Protein AF-A0A7S3UZ57-F1 (afdb_monomer_lite)

Radius of gyration: 18.14 Å; chains: 1; bounding box: 44×21×57 Å

Organism: Heterosigma akashiwo (NCBI:txid2829)

Secondary structure (DSSP, 8-state):
--THHHHHHHHHHHHHHHHHHHHHHHHHHHHTTSTTPPPHHHIIIIIHHHHHHHHHHHHHHHHHHHHHHHT-TTS-HHHHHHHHHHHHHHHHHHHHHHHHHS--HHHHHHHHHHHHHHH-HHHHGGGBTTB-HHHHHHHHHHHHHHHHHHHHHHHHHHHHHHHHHTT-

Structure (mmCIF, N/CA/C/O backbone):
data_AF-A0A7S3UZ57-F1
#
_entry.id   AF-A0A7S3UZ57-F1
#
loop_
_atom_site.group_PDB
_atom_site.id
_atom_site.type_symbol
_atom_site.label_atom_id
_atom_site.label_alt_id
_atom_site.label_comp_id
_atom_site.label_asym_id
_atom_site.label_entity_id
_atom_site.label_seq_id
_atom_site.pdbx_PDB_ins_code
_atom_site.Cartn_x
_atom_site.Cartn_y
_atom_site.Cartn_z
_atom_site.occupancy
_atom_site.B_iso_or_equiv
_atom_site.auth_seq_id
_atom_site.auth_comp_id
_atom_site.auth_asym_id
_atom_site.auth_atom_id
_atom_site.pdbx_PDB_model_num
ATOM 1 N N . ARG A 1 1 ? -2.075 -9.650 21.372 1.00 59.56 1 ARG A N 1
ATOM 2 C CA . ARG A 1 1 ? -0.618 -9.932 21.227 1.00 59.56 1 ARG A CA 1
ATOM 3 C C . ARG A 1 1 ? 0.037 -8.711 20.595 1.00 59.56 1 ARG A C 1
ATOM 5 O O . ARG A 1 1 ? -0.611 -8.057 19.789 1.00 59.56 1 ARG A O 1
ATOM 12 N N . ALA A 1 2 ? 1.257 -8.359 20.986 1.00 69.75 2 ALA A N 1
ATOM 13 C CA . ALA A 1 2 ? 1.882 -7.114 20.553 1.00 69.75 2 ALA A CA 1
ATOM 14 C C . ALA A 1 2 ? 2.411 -7.246 19.106 1.00 69.75 2 ALA A C 1
ATOM 16 O O . ALA A 1 2 ? 3.455 -7.844 18.879 1.00 69.75 2 ALA A O 1
ATOM 17 N N . LEU A 1 3 ? 1.665 -6.731 18.121 1.00 87.44 3 LEU A N 1
ATOM 18 C CA . LEU A 1 3 ? 1.998 -6.830 16.686 1.00 87.44 3 LEU A CA 1
ATOM 19 C C . LEU A 1 3 ? 2.961 -5.729 16.195 1.00 87.44 3 LEU A C 1
ATOM 21 O O . LEU A 1 3 ? 3.221 -5.610 15.002 1.00 87.44 3 LEU A O 1
ATOM 25 N N . TRP A 1 4 ? 3.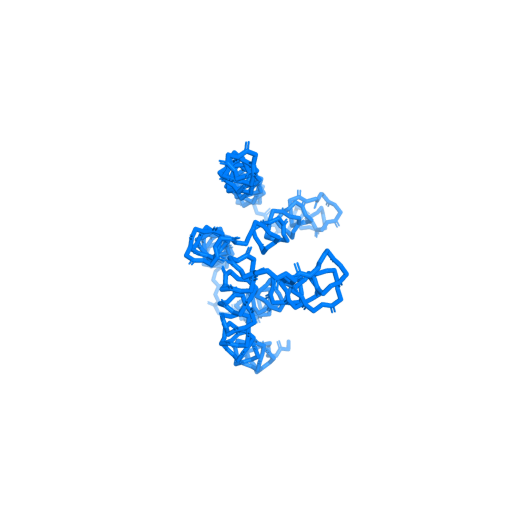523 -4.925 17.103 1.00 88.56 4 TRP A N 1
ATOM 26 C CA . TRP A 1 4 ? 4.449 -3.846 16.743 1.00 88.56 4 TRP A CA 1
ATOM 27 C C . TRP A 1 4 ? 5.809 -4.375 16.270 1.00 88.56 4 TRP A C 1
ATOM 29 O O . TRP A 1 4 ? 6.376 -3.826 15.332 1.00 88.56 4 TRP A O 1
ATOM 39 N N . ALA A 1 5 ? 6.312 -5.459 16.870 1.00 90.94 5 ALA A N 1
ATOM 40 C CA . ALA A 1 5 ? 7.574 -6.079 16.471 1.00 90.94 5 ALA A CA 1
ATOM 41 C C . ALA A 1 5 ? 7.521 -6.643 15.035 1.00 90.94 5 ALA A C 1
ATOM 43 O O . ALA A 1 5 ? 8.371 -6.262 14.230 1.00 90.94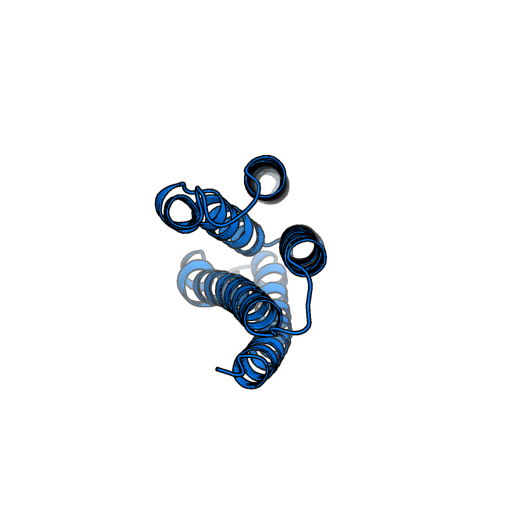 5 ALA A O 1
ATOM 44 N N . PRO A 1 6 ? 6.518 -7.465 14.649 1.00 92.25 6 PRO A N 1
ATOM 45 C CA . PRO A 1 6 ? 6.397 -7.893 13.257 1.00 92.25 6 PRO A CA 1
ATOM 46 C C . PRO A 1 6 ? 6.129 -6.719 12.308 1.00 92.25 6 PRO A C 1
ATOM 48 O O . PRO A 1 6 ? 6.676 -6.716 11.211 1.00 92.25 6 PRO A O 1
ATOM 51 N N . ALA A 1 7 ? 5.375 -5.689 12.719 1.00 92.00 7 ALA A N 1
ATOM 52 C CA . ALA A 1 7 ? 5.204 -4.484 11.902 1.00 92.00 7 ALA A CA 1
ATOM 53 C C . ALA A 1 7 ? 6.544 -3.782 11.615 1.00 92.00 7 ALA A C 1
ATOM 55 O O . ALA A 1 7 ? 6.803 -3.411 10.475 1.00 92.00 7 ALA A O 1
ATOM 56 N N . ALA A 1 8 ? 7.410 -3.635 12.622 1.00 92.75 8 ALA A N 1
ATOM 57 C CA . ALA A 1 8 ? 8.717 -2.998 12.465 1.00 92.75 8 ALA A CA 1
ATOM 58 C C . ALA A 1 8 ? 9.652 -3.804 11.551 1.00 92.75 8 ALA A C 1
ATOM 60 O O . ALA A 1 8 ? 10.304 -3.232 10.678 1.00 92.75 8 ALA A O 1
ATOM 61 N N . LEU A 1 9 ? 9.684 -5.130 11.709 1.00 95.38 9 LEU A N 1
ATOM 62 C CA . LEU A 1 9 ? 10.485 -6.005 10.849 1.00 95.38 9 LEU A CA 1
ATOM 63 C C . LEU A 1 9 ? 9.997 -5.965 9.397 1.00 95.38 9 LEU A C 1
ATOM 65 O O . LEU A 1 9 ? 10.808 -5.803 8.491 1.00 95.38 9 LEU A O 1
ATOM 69 N N . LEU A 1 10 ? 8.680 -6.025 9.176 1.00 95.19 10 LEU A N 1
ATOM 70 C CA . LEU A 1 10 ? 8.101 -5.908 7.837 1.00 95.19 10 LEU A CA 1
ATOM 71 C C . LEU A 1 10 ? 8.374 -4.534 7.216 1.00 95.19 10 LEU A C 1
ATOM 73 O O . LEU A 1 10 ? 8.685 -4.466 6.030 1.00 95.19 10 LEU A O 1
ATOM 77 N N . ALA A 1 11 ? 8.339 -3.456 8.004 1.00 94.38 11 ALA A N 1
ATOM 78 C CA . ALA A 1 11 ? 8.702 -2.122 7.532 1.00 94.38 11 ALA A CA 1
ATOM 79 C C . ALA A 1 11 ? 10.175 -2.054 7.094 1.00 94.38 11 ALA A C 1
ATOM 81 O O . ALA A 1 11 ? 10.479 -1.486 6.044 1.00 94.38 11 ALA A O 1
ATOM 82 N N . ALA A 1 12 ? 11.086 -2.670 7.854 1.00 95.38 12 ALA A N 1
ATOM 83 C CA . ALA A 1 12 ? 12.493 -2.771 7.472 1.00 95.38 12 ALA A CA 1
ATOM 84 C C . ALA A 1 12 ? 12.667 -3.584 6.176 1.00 95.38 12 ALA A C 1
ATOM 86 O O . ALA A 1 12 ? 13.399 -3.164 5.278 1.00 95.38 12 ALA A O 1
ATOM 87 N N . THR A 1 13 ? 11.940 -4.696 6.028 1.00 95.19 13 THR A N 1
ATOM 88 C CA . THR A 1 13 ? 11.908 -5.475 4.782 1.00 95.19 13 THR A CA 1
ATOM 89 C C . THR A 1 13 ? 11.356 -4.654 3.616 1.00 95.19 13 THR A C 1
ATOM 91 O O . THR A 1 13 ? 11.941 -4.674 2.537 1.00 95.19 13 THR A O 1
ATOM 94 N N . ALA A 1 14 ? 10.282 -3.887 3.818 1.00 94.38 14 ALA A N 1
ATOM 95 C CA . ALA A 1 14 ? 9.716 -3.004 2.800 1.00 94.38 14 ALA A CA 1
ATOM 96 C C . ALA A 1 14 ? 10.738 -1.954 2.342 1.00 94.38 14 ALA A C 1
ATOM 98 O O . ALA A 1 14 ? 10.885 -1.725 1.144 1.00 94.38 14 ALA A O 1
ATOM 99 N N . ALA A 1 15 ? 11.483 -1.352 3.273 1.00 94.62 15 ALA A N 1
ATOM 100 C CA . ALA A 1 15 ? 12.525 -0.378 2.952 1.00 94.62 15 ALA A CA 1
ATOM 101 C C . ALA A 1 15 ? 13.676 -1.004 2.144 1.00 94.62 15 ALA A C 1
ATOM 103 O O . ALA A 1 15 ? 14.106 -0.433 1.140 1.00 94.62 15 ALA A O 1
ATOM 104 N N . ALA A 1 16 ? 14.134 -2.199 2.528 1.00 95.31 16 ALA A N 1
ATOM 105 C CA . ALA A 1 16 ? 15.149 -2.934 1.775 1.00 95.31 16 ALA A CA 1
ATOM 106 C C . ALA A 1 16 ? 14.655 -3.302 0.362 1.00 95.31 16 ALA A C 1
ATOM 108 O O . ALA A 1 16 ? 15.365 -3.086 -0.624 1.00 95.31 16 ALA A O 1
ATOM 109 N N . LEU A 1 17 ? 13.412 -3.784 0.250 1.00 94.31 17 LEU A N 1
ATOM 110 C CA . LEU A 1 17 ? 12.771 -4.098 -1.028 1.00 94.31 17 LEU A CA 1
ATOM 111 C C . LEU A 1 17 ? 12.597 -2.860 -1.907 1.00 94.31 17 LEU A C 1
ATOM 113 O O . LEU A 1 17 ? 12.802 -2.962 -3.110 1.00 94.31 17 LEU A O 1
ATOM 117 N N . ALA A 1 18 ? 12.293 -1.691 -1.340 1.00 93.62 18 ALA A N 1
ATOM 118 C CA . ALA A 1 18 ? 12.206 -0.442 -2.095 1.00 93.62 18 ALA A CA 1
ATOM 119 C C . ALA A 1 18 ? 13.546 -0.075 -2.760 1.00 93.62 18 ALA A C 1
ATOM 121 O O . ALA A 1 18 ? 13.567 0.399 -3.899 1.00 93.62 18 ALA A O 1
ATOM 122 N N . GLY A 1 19 ? 14.666 -0.317 -2.069 1.00 93.38 19 GLY A N 1
ATOM 123 C CA . GLY A 1 19 ? 16.012 -0.143 -2.619 1.00 93.38 19 GLY A CA 1
ATOM 124 C C . GLY A 1 19 ? 16.312 -1.132 -3.747 1.00 93.38 19 GLY A C 1
ATOM 125 O O . GLY A 1 19 ? 16.686 -0.718 -4.846 1.00 93.38 19 GLY A O 1
ATOM 126 N N . ALA A 1 20 ? 16.085 -2.426 -3.500 1.00 93.56 20 ALA A N 1
ATOM 127 C CA . ALA A 1 20 ? 16.301 -3.484 -4.489 1.00 93.56 20 ALA A CA 1
ATOM 128 C C . ALA A 1 20 ? 15.426 -3.296 -5.739 1.00 93.56 20 ALA A C 1
ATOM 130 O O . ALA A 1 20 ? 15.926 -3.339 -6.862 1.00 93.56 20 ALA A O 1
ATOM 131 N N . HIS A 1 21 ? 14.136 -3.009 -5.546 1.00 94.75 21 HIS A N 1
ATOM 132 C CA . HIS A 1 21 ? 13.185 -2.697 -6.614 1.00 94.75 21 HIS A CA 1
ATOM 133 C C . HIS A 1 21 ? 13.647 -1.496 -7.433 1.00 94.75 21 HIS A C 1
ATOM 135 O O . HIS A 1 21 ? 13.681 -1.568 -8.658 1.00 94.75 21 HIS A O 1
ATOM 141 N N . GLY A 1 22 ? 14.087 -0.423 -6.771 1.00 92.44 22 GLY A N 1
ATOM 142 C CA . GLY A 1 22 ? 14.621 0.756 -7.444 1.00 92.44 22 GLY A CA 1
ATOM 143 C C . GLY A 1 22 ? 15.830 0.451 -8.334 1.00 92.44 22 GLY A C 1
ATOM 144 O O . GLY A 1 22 ? 15.882 0.942 -9.462 1.00 92.44 22 GLY A O 1
ATOM 145 N N . ALA A 1 23 ? 16.772 -0.365 -7.852 1.00 91.81 23 ALA A N 1
ATOM 146 C CA . ALA A 1 23 ? 17.969 -0.751 -8.600 1.00 91.81 23 ALA A CA 1
ATOM 147 C C . ALA A 1 23 ? 17.638 -1.650 -9.803 1.00 91.81 23 ALA A C 1
ATOM 149 O O . ALA A 1 23 ? 18.056 -1.358 -10.924 1.00 91.81 23 ALA A O 1
ATOM 150 N N . VAL A 1 24 ? 16.827 -2.692 -9.591 1.00 89.75 24 VAL A N 1
ATOM 151 C CA . VAL A 1 24 ? 16.370 -3.593 -10.662 1.00 89.75 24 VAL A CA 1
ATOM 152 C C . VAL A 1 24 ? 15.600 -2.804 -11.716 1.00 89.75 24 VAL A C 1
ATOM 154 O O . VAL A 1 24 ? 15.882 -2.913 -12.908 1.00 89.75 24 VAL A O 1
ATOM 157 N N . ARG A 1 25 ? 14.677 -1.935 -11.298 1.00 88.69 25 ARG A N 1
ATOM 158 C CA . ARG A 1 25 ? 13.869 -1.146 -12.227 1.00 88.69 25 ARG A CA 1
ATOM 159 C C . ARG A 1 25 ? 14.707 -0.164 -13.042 1.00 88.69 25 ARG A C 1
ATOM 161 O O . ARG A 1 25 ? 14.443 0.001 -14.230 1.00 88.69 25 ARG A O 1
ATOM 168 N N . ALA A 1 26 ? 15.719 0.457 -12.438 1.00 87.81 26 ALA A N 1
ATOM 169 C CA . ALA A 1 26 ? 16.661 1.307 -13.163 1.00 87.81 26 ALA A CA 1
ATOM 170 C C . ALA A 1 26 ? 17.414 0.517 -14.244 1.00 87.81 26 ALA A C 1
ATOM 172 O O . ALA A 1 26 ? 17.515 0.996 -15.371 1.00 87.81 26 ALA A O 1
ATOM 173 N N . HIS A 1 27 ? 17.855 -0.707 -13.933 1.00 85.00 27 HIS A N 1
ATOM 174 C CA . HIS A 1 27 ? 18.497 -1.587 -14.908 1.00 85.00 27 HIS A CA 1
ATOM 175 C C . HIS A 1 27 ? 17.561 -1.939 -16.074 1.00 85.00 27 HIS A C 1
ATOM 177 O O . HIS A 1 27 ? 17.963 -1.806 -17.224 1.00 85.00 27 HIS A O 1
ATOM 183 N N . PHE A 1 28 ? 16.295 -2.284 -15.810 1.00 82.81 28 PHE A N 1
ATOM 184 C CA . PHE A 1 28 ? 15.304 -2.534 -16.870 1.00 82.81 28 PHE A CA 1
ATOM 185 C C . PHE A 1 28 ? 15.072 -1.316 -17.767 1.00 82.81 28 PHE A C 1
ATOM 187 O O . PHE A 1 28 ? 15.006 -1.442 -18.985 1.00 82.81 28 PHE A O 1
ATOM 194 N N . LEU A 1 29 ? 14.951 -0.126 -17.175 1.00 80.69 29 LEU A N 1
ATOM 195 C CA . LEU A 1 29 ? 14.717 1.100 -17.940 1.00 80.69 29 LEU A CA 1
ATOM 196 C C . LEU A 1 29 ? 15.932 1.505 -18.789 1.00 80.69 29 LEU A C 1
ATOM 198 O O . LEU A 1 29 ? 15.747 2.109 -19.840 1.00 80.69 29 LEU A O 1
ATOM 202 N N . GLN A 1 30 ? 17.152 1.187 -18.346 1.00 82.12 30 GLN A N 1
ATOM 203 C CA . GLN A 1 30 ? 18.382 1.412 -19.113 1.00 82.12 30 GLN A CA 1
ATOM 204 C C . GLN A 1 30 ? 18.584 0.342 -20.192 1.00 82.12 30 GLN A C 1
ATOM 206 O O . GLN A 1 30 ? 18.927 0.670 -21.323 1.00 82.12 30 GLN A O 1
ATOM 211 N N . GLY A 1 31 ? 18.344 -0.928 -19.853 1.00 72.19 31 GLY A N 1
ATOM 212 C CA . GLY A 1 31 ? 18.483 -2.066 -20.756 1.00 72.19 31 GLY A CA 1
ATOM 213 C C . GLY A 1 31 ? 17.495 -2.016 -21.916 1.00 72.19 31 GLY A C 1
ATOM 214 O O . GLY A 1 31 ? 17.881 -2.336 -23.030 1.00 72.19 31 GLY A O 1
ATOM 215 N N . ALA A 1 32 ? 16.264 -1.546 -21.694 1.00 66.06 32 ALA A N 1
ATOM 216 C CA . ALA A 1 32 ? 15.281 -1.350 -22.762 1.00 66.06 32 ALA A CA 1
ATOM 217 C C . ALA A 1 32 ? 15.762 -0.400 -23.880 1.00 66.06 32 ALA A C 1
ATOM 219 O O . ALA A 1 32 ? 15.303 -0.526 -25.007 1.00 66.06 32 ALA A O 1
ATOM 220 N N . ALA A 1 33 ? 16.701 0.508 -23.592 1.00 64.25 33 ALA A N 1
ATOM 221 C CA . ALA A 1 33 ? 17.242 1.455 -24.568 1.00 64.25 33 ALA A CA 1
ATOM 222 C C . ALA A 1 33 ? 18.452 0.916 -25.365 1.00 64.25 33 ALA A C 1
ATOM 224 O O . ALA A 1 33 ? 18.971 1.620 -26.231 1.00 64.25 33 ALA A O 1
ATOM 225 N N . ALA A 1 34 ? 18.940 -0.296 -25.068 1.00 66.75 34 ALA A N 1
ATOM 226 C CA . ALA A 1 34 ? 20.122 -0.882 -25.703 1.00 66.75 34 ALA A CA 1
ATOM 227 C C . ALA A 1 34 ? 19.758 -1.976 -26.735 1.00 66.75 34 ALA A C 1
ATOM 229 O O . ALA A 1 34 ? 18.790 -2.715 -26.532 1.00 66.75 34 ALA A O 1
ATOM 230 N N . PRO A 1 35 ? 20.543 -2.156 -27.820 1.00 52.22 35 PRO A N 1
ATOM 231 C CA . PRO A 1 35 ? 20.379 -3.287 -28.737 1.00 52.22 35 PRO A CA 1
ATOM 232 C C . PRO A 1 35 ? 20.595 -4.618 -27.995 1.00 52.22 35 PRO A C 1
ATOM 234 O O . PRO A 1 35 ? 21.660 -4.833 -27.420 1.00 52.22 35 PRO A O 1
ATOM 237 N N . GLY A 1 36 ? 19.590 -5.503 -27.993 1.00 64.44 36 GLY A N 1
ATOM 238 C CA . GLY A 1 36 ? 19.583 -6.725 -27.167 1.00 64.44 36 GLY A CA 1
ATOM 239 C C . GLY A 1 36 ? 19.057 -6.523 -25.738 1.00 64.44 36 GLY A C 1
ATOM 240 O O . GLY A 1 36 ? 19.379 -7.310 -24.851 1.00 64.44 36 GLY A O 1
ATOM 241 N N . GLY A 1 37 ? 18.292 -5.449 -25.520 1.00 60.94 37 GLY A N 1
ATOM 242 C CA . GLY A 1 37 ? 17.762 -5.013 -24.234 1.00 60.94 37 GLY A CA 1
ATOM 243 C C . GLY A 1 37 ? 16.911 -6.018 -23.459 1.00 60.94 37 GLY A C 1
ATOM 244 O O . GLY A 1 37 ? 16.508 -7.063 -23.967 1.00 60.94 37 GLY A O 1
ATOM 2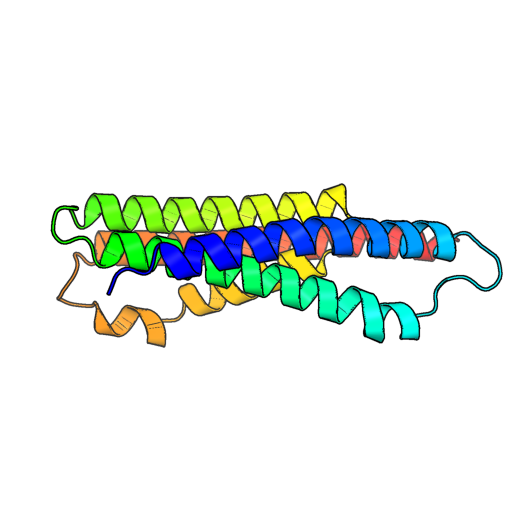45 N N . SER A 1 38 ? 16.634 -5.667 -22.198 1.00 67.00 38 SER A N 1
ATOM 246 C CA . SER A 1 38 ? 15.956 -6.524 -21.217 1.00 67.00 38 SER A CA 1
ATOM 247 C C . SER A 1 38 ? 14.704 -7.182 -21.794 1.00 67.00 38 SER A C 1
ATOM 249 O O . SER A 1 38 ? 13.773 -6.487 -22.215 1.00 67.00 38 SER A O 1
ATOM 251 N N . SER A 1 39 ? 14.671 -8.512 -21.789 1.00 78.44 39 SER A N 1
ATOM 252 C CA . SER A 1 39 ? 13.577 -9.263 -22.389 1.00 78.44 39 SER A CA 1
ATOM 253 C C . SER A 1 39 ? 12.341 -9.264 -21.488 1.00 78.44 39 SER A C 1
ATOM 255 O O . SER A 1 39 ? 12.402 -9.027 -20.276 1.00 78.44 39 SER A O 1
ATOM 257 N N . TRP A 1 40 ? 11.194 -9.604 -22.074 1.00 79.50 40 TRP A N 1
ATOM 258 C CA . TRP A 1 40 ? 9.975 -9.866 -21.311 1.00 79.50 40 TRP A CA 1
ATOM 259 C C . TRP A 1 40 ? 10.178 -10.957 -20.247 1.00 79.50 40 TRP A C 1
ATOM 261 O O . TRP A 1 40 ? 9.635 -10.865 -19.148 1.00 79.50 40 TRP A O 1
ATOM 271 N N . THR A 1 41 ? 11.023 -11.948 -20.539 1.00 82.38 41 THR A N 1
ATOM 272 C CA . THR A 1 41 ? 11.390 -13.015 -19.603 1.00 82.38 41 THR A CA 1
ATOM 273 C C . THR A 1 41 ? 12.073 -12.453 -18.361 1.00 82.38 41 THR A C 1
ATOM 275 O O . THR A 1 41 ? 11.685 -12.797 -17.245 1.00 82.38 41 THR A O 1
ATOM 278 N N . ASP A 1 42 ? 13.022 -11.530 -18.529 1.00 81.62 42 ASP A N 1
ATOM 279 C CA . ASP A 1 42 ? 13.710 -10.893 -17.403 1.00 81.62 42 ASP A CA 1
ATOM 280 C C . ASP A 1 42 ? 12.711 -10.101 -16.552 1.00 81.62 42 ASP A C 1
ATOM 282 O O . ASP A 1 42 ? 12.732 -10.166 -15.319 1.00 81.62 42 ASP A O 1
ATOM 286 N N . TYR A 1 43 ? 11.787 -9.381 -17.197 1.00 8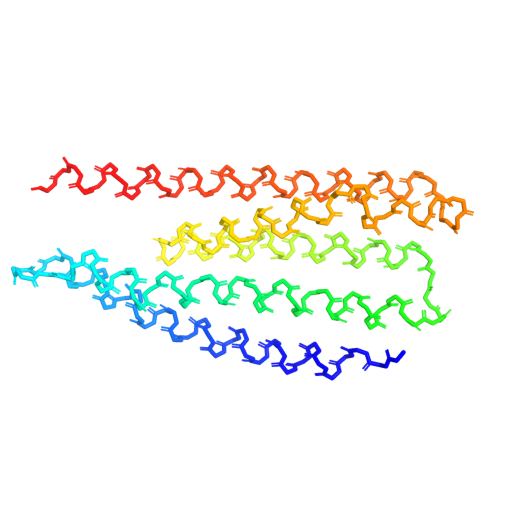4.75 43 TYR A N 1
ATOM 287 C CA . TYR A 1 43 ? 10.751 -8.632 -16.488 1.00 84.75 43 TYR A CA 1
ATOM 288 C C . TYR A 1 43 ? 9.862 -9.565 -15.655 1.00 84.75 43 TYR A C 1
ATOM 290 O O . TYR A 1 43 ? 9.633 -9.302 -14.472 1.00 84.75 43 TYR A O 1
ATOM 298 N N . CYS A 1 44 ? 9.394 -10.666 -16.246 1.00 87.25 44 CYS A N 1
ATOM 299 C CA . CYS A 1 44 ? 8.526 -11.638 -15.585 1.00 87.25 44 CYS A CA 1
ATOM 300 C C . CYS A 1 44 ? 9.212 -12.409 -14.454 1.00 87.25 44 CYS A C 1
ATOM 302 O O . CYS A 1 44 ? 8.544 -12.739 -13.476 1.00 87.25 44 CYS A O 1
ATOM 304 N N . LEU A 1 45 ? 10.508 -12.702 -14.567 1.00 89.50 45 LEU A N 1
ATOM 305 C CA . LEU A 1 45 ? 11.235 -13.492 -13.569 1.00 89.50 45 LEU A CA 1
ATOM 306 C C . LEU A 1 45 ? 11.834 -12.641 -12.447 1.00 89.50 45 LEU A C 1
ATOM 308 O O . LEU A 1 45 ? 11.920 -13.109 -11.314 1.00 89.50 45 LEU A O 1
ATOM 312 N N . CYS A 1 46 ? 12.218 -11.396 -12.734 1.00 88.75 46 CYS A N 1
ATOM 313 C CA . CYS A 1 46 ? 12.922 -10.548 -11.771 1.00 88.75 46 CYS A CA 1
ATOM 314 C C . CYS A 1 46 ? 12.052 -9.392 -11.277 1.00 88.75 46 CYS A C 1
ATOM 316 O O . CYS A 1 46 ? 11.822 -9.259 -10.075 1.00 88.75 46 CYS A O 1
ATOM 318 N N . ASN A 1 47 ? 11.556 -8.544 -12.184 1.00 89.56 47 ASN A N 1
ATOM 319 C CA . ASN A 1 47 ? 10.850 -7.325 -11.785 1.00 89.56 47 ASN A CA 1
ATOM 320 C C . ASN A 1 47 ? 9.465 -7.642 -11.214 1.00 89.56 47 ASN A C 1
ATOM 322 O O . ASN A 1 47 ? 9.131 -7.183 -10.127 1.00 89.56 47 ASN A O 1
ATOM 326 N N . LEU A 1 48 ? 8.664 -8.435 -11.927 1.00 91.69 48 LEU A N 1
ATOM 327 C CA . LEU A 1 48 ? 7.281 -8.719 -11.548 1.00 91.69 48 LEU A CA 1
ATOM 328 C C . LEU A 1 48 ? 7.165 -9.353 -10.144 1.00 91.69 48 LEU A C 1
ATOM 330 O O . LEU A 1 48 ? 6.414 -8.805 -9.331 1.00 91.69 48 LEU A O 1
ATOM 334 N N . PRO A 1 49 ? 7.903 -10.428 -9.789 1.00 95.06 49 PRO A N 1
ATOM 335 C CA . PRO A 1 49 ? 7.792 -11.040 -8.466 1.00 95.06 49 PRO A CA 1
ATOM 336 C C . PRO A 1 49 ? 8.291 -10.106 -7.363 1.00 95.06 49 PRO A C 1
ATOM 338 O O . PRO A 1 49 ? 7.692 -10.050 -6.289 1.00 95.06 49 PRO A O 1
ATOM 341 N N . LEU A 1 50 ? 9.342 -9.326 -7.638 1.00 94.88 50 LEU A N 1
ATOM 342 C CA . LEU A 1 50 ? 9.886 -8.350 -6.699 1.00 94.88 50 LEU A CA 1
ATOM 343 C C . LEU A 1 50 ? 8.880 -7.230 -6.401 1.00 94.88 50 LEU A C 1
ATOM 345 O O . LEU A 1 50 ? 8.642 -6.919 -5.234 1.00 94.88 50 LEU A O 1
ATOM 349 N N . SER A 1 51 ? 8.248 -6.662 -7.432 1.00 95.19 51 SER A N 1
ATOM 350 C CA . SER A 1 51 ? 7.218 -5.624 -7.292 1.00 95.19 51 SER A CA 1
ATOM 351 C C . SER A 1 51 ? 5.981 -6.136 -6.566 1.00 95.19 51 SER A C 1
ATOM 353 O O . SER A 1 51 ? 5.457 -5.450 -5.684 1.00 95.19 51 SER A O 1
ATOM 355 N N . LEU A 1 52 ? 5.540 -7.356 -6.897 1.00 96.25 52 LEU A N 1
ATOM 356 C CA . LEU A 1 52 ? 4.432 -8.020 -6.212 1.00 96.25 52 LEU A CA 1
ATOM 357 C C . LEU A 1 52 ? 4.742 -8.212 -4.724 1.00 96.25 52 LEU A C 1
ATOM 359 O O . LEU A 1 52 ? 3.936 -7.848 -3.865 1.00 96.25 52 LEU A O 1
ATOM 363 N N . HIS A 1 53 ? 5.921 -8.754 -4.415 1.00 96.50 53 HIS A N 1
ATOM 364 C CA . HIS A 1 53 ? 6.337 -9.012 -3.042 1.00 96.50 53 HIS A CA 1
ATOM 365 C C . HIS A 1 53 ? 6.478 -7.715 -2.241 1.00 96.50 53 HIS A C 1
ATOM 367 O O . HIS A 1 53 ? 5.979 -7.624 -1.121 1.00 96.50 53 HIS A O 1
ATOM 373 N N . PHE A 1 54 ? 7.075 -6.677 -2.828 1.00 96.81 54 PHE A N 1
ATOM 374 C CA . PHE A 1 54 ? 7.201 -5.369 -2.191 1.00 96.81 54 PHE A CA 1
ATOM 375 C C . PHE A 1 54 ? 5.835 -4.751 -1.839 1.00 96.81 54 PHE A C 1
ATOM 377 O O . PHE A 1 54 ? 5.646 -4.254 -0.720 1.00 96.81 54 PHE A O 1
ATOM 384 N N . GLY A 1 55 ? 4.861 -4.834 -2.752 1.00 96.50 55 GLY A N 1
ATOM 385 C CA . GLY A 1 55 ? 3.485 -4.403 -2.491 1.00 96.50 55 GLY A CA 1
ATOM 386 C C . GLY A 1 55 ? 2.858 -5.159 -1.319 1.00 96.50 55 GLY A C 1
ATOM 387 O O . GLY A 1 55 ? 2.353 -4.546 -0.374 1.00 96.50 55 GLY A O 1
ATOM 388 N N . TRP A 1 56 ? 2.968 -6.488 -1.321 1.00 97.44 56 TRP A N 1
ATOM 389 C CA . TRP A 1 56 ? 2.410 -7.331 -0.263 1.00 97.44 56 TRP A CA 1
ATOM 390 C C . TRP A 1 56 ? 3.057 -7.116 1.104 1.00 97.44 56 TRP A C 1
ATOM 392 O O . TRP A 1 56 ? 2.347 -7.059 2.108 1.00 97.44 56 TRP A O 1
ATOM 402 N N . ILE A 1 57 ? 4.377 -6.938 1.165 1.00 97.25 57 ILE A N 1
ATOM 403 C CA . ILE A 1 57 ? 5.075 -6.638 2.421 1.00 97.25 57 ILE A CA 1
ATOM 404 C C . ILE A 1 57 ? 4.648 -5.273 2.968 1.00 97.25 57 ILE A C 1
ATOM 406 O O . ILE A 1 57 ? 4.472 -5.127 4.180 1.00 97.25 57 ILE A O 1
ATOM 410 N N . THR A 1 58 ? 4.387 -4.291 2.101 1.00 96.50 58 THR A N 1
ATOM 411 C CA . THR A 1 58 ? 3.837 -2.997 2.532 1.00 96.50 58 THR A CA 1
ATOM 412 C C . THR A 1 58 ? 2.438 -3.164 3.131 1.00 96.50 58 THR A C 1
ATOM 414 O O . THR A 1 58 ? 2.172 -2.669 4.228 1.00 96.50 58 THR A O 1
ATOM 417 N N . ALA A 1 59 ? 1.555 -3.916 2.466 1.00 96.62 59 ALA A N 1
ATOM 418 C CA . ALA A 1 59 ? 0.222 -4.213 2.989 1.00 96.62 59 ALA A CA 1
ATOM 419 C C . ALA A 1 59 ? 0.295 -4.949 4.341 1.00 96.62 59 ALA A C 1
ATOM 421 O O . ALA A 1 59 ? -0.346 -4.540 5.310 1.00 96.62 59 ALA A O 1
ATOM 422 N N . ALA A 1 60 ? 1.142 -5.977 4.447 1.00 96.12 60 ALA A N 1
ATOM 423 C CA . ALA A 1 60 ? 1.355 -6.726 5.683 1.00 96.12 60 ALA A CA 1
ATOM 424 C C . ALA A 1 60 ? 1.901 -5.840 6.815 1.00 96.12 60 ALA A C 1
ATOM 426 O O . ALA A 1 60 ? 1.470 -5.978 7.962 1.00 96.12 60 ALA A O 1
ATOM 427 N N . THR A 1 61 ? 2.804 -4.905 6.504 1.00 96.75 61 THR A N 1
ATOM 428 C CA . THR A 1 61 ? 3.321 -3.912 7.460 1.00 96.75 61 THR A CA 1
ATOM 429 C C . THR A 1 61 ? 2.176 -3.100 8.058 1.00 96.75 61 THR A C 1
ATOM 431 O O . THR A 1 61 ? 2.037 -3.022 9.280 1.00 96.75 61 THR A O 1
ATOM 434 N N . LEU A 1 62 ? 1.317 -2.542 7.201 1.00 96.44 62 LEU A N 1
ATOM 435 C CA . LEU A 1 62 ? 0.191 -1.707 7.616 1.00 96.44 62 LEU A CA 1
ATOM 436 C C . LEU A 1 62 ? -0.857 -2.500 8.405 1.00 96.44 62 LEU A C 1
ATOM 438 O O . LEU A 1 62 ? -1.353 -2.017 9.421 1.00 96.44 62 LEU A O 1
ATOM 442 N N . VAL A 1 63 ? -1.155 -3.738 8.000 1.00 94.50 63 VAL A N 1
ATOM 443 C CA . VAL A 1 63 ? -2.072 -4.624 8.735 1.00 94.50 63 VAL A CA 1
ATOM 444 C C . VAL A 1 63 ? -1.530 -4.955 10.126 1.00 94.50 63 VAL A C 1
ATOM 446 O O . VAL A 1 63 ? -2.279 -4.891 11.100 1.00 94.50 63 VAL A O 1
ATOM 449 N N . ASN A 1 64 ? -0.234 -5.252 10.260 1.00 95.12 64 ASN A N 1
ATOM 450 C CA . ASN A 1 64 ? 0.372 -5.514 11.569 1.00 95.12 64 ASN A CA 1
ATOM 451 C C . ASN A 1 64 ? 0.404 -4.255 12.448 1.00 95.12 64 ASN A C 1
ATOM 453 O O . ASN A 1 64 ? 0.103 -4.339 13.641 1.00 95.12 64 ASN A O 1
ATOM 457 N N . ALA A 1 65 ? 0.687 -3.085 11.867 1.00 94.00 65 ALA A N 1
ATOM 458 C CA . ALA A 1 65 ? 0.611 -1.808 12.574 1.00 94.00 65 ALA A CA 1
ATOM 459 C C . ALA A 1 65 ? -0.816 -1.534 13.085 1.00 94.00 65 ALA A C 1
ATOM 461 O O . ALA A 1 65 ? -1.006 -1.240 14.268 1.00 94.00 65 ALA A O 1
ATOM 462 N N . ASN A 1 66 ? -1.829 -1.737 12.239 1.00 94.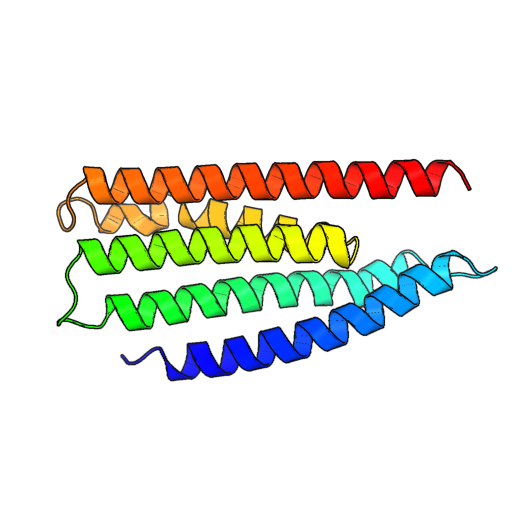25 66 ASN A N 1
ATOM 463 C CA . ASN A 1 66 ? -3.238 -1.645 12.625 1.00 94.25 66 ASN A CA 1
ATOM 464 C C . ASN A 1 66 ? -3.594 -2.646 13.719 1.00 94.25 66 ASN A C 1
ATOM 466 O O . ASN A 1 66 ? -4.246 -2.284 14.695 1.00 94.25 66 ASN A O 1
ATOM 470 N N . GLY A 1 67 ? -3.121 -3.886 13.609 1.00 92.81 67 GLY A N 1
ATOM 471 C CA . GLY A 1 67 ? -3.313 -4.910 14.627 1.00 92.81 67 GLY A CA 1
ATOM 472 C C . GLY A 1 67 ? -2.672 -4.546 15.971 1.00 92.81 67 GLY A C 1
ATOM 473 O O . GLY A 1 67 ? -3.235 -4.856 17.022 1.00 92.81 67 GLY A O 1
ATOM 474 N N . ALA A 1 68 ? -1.528 -3.858 15.976 1.00 92.81 68 ALA A N 1
ATOM 475 C CA . ALA A 1 68 ? -0.906 -3.368 17.206 1.00 92.81 68 ALA A CA 1
ATOM 476 C C . ALA A 1 68 ? -1.786 -2.313 17.894 1.00 92.81 68 ALA A C 1
ATOM 478 O O . ALA A 1 68 ? -1.971 -2.363 19.108 1.00 92.81 68 ALA A O 1
ATOM 479 N N . VAL A 1 69 ? -2.385 -1.411 17.112 1.00 93.50 69 VAL A N 1
ATOM 480 C CA . VAL A 1 69 ? -3.319 -0.385 17.602 1.00 93.50 69 VAL A CA 1
ATOM 481 C C . VAL A 1 69 ? -4.661 -0.979 18.033 1.00 93.50 69 VAL A C 1
ATOM 483 O O . VAL A 1 69 ? -5.218 -0.572 19.051 1.00 93.50 69 VAL A O 1
ATOM 486 N N . ALA A 1 70 ? -5.182 -1.956 17.294 1.00 91.12 70 ALA A N 1
ATOM 487 C CA . ALA A 1 70 ? -6.461 -2.596 17.583 1.00 91.12 70 ALA A CA 1
ATOM 488 C C . ALA A 1 70 ? -6.433 -3.383 18.903 1.00 91.12 70 ALA A C 1
ATOM 490 O O . ALA A 1 70 ? -7.414 -3.361 19.647 1.00 91.12 70 ALA A O 1
ATOM 491 N N . ASN A 1 71 ? -5.296 -4.016 19.215 1.00 90.56 71 ASN A N 1
ATOM 492 C CA . ASN A 1 71 ? -5.085 -4.777 20.449 1.00 90.56 71 ASN A CA 1
ATOM 493 C C . ASN A 1 71 ? -4.831 -3.904 21.691 1.00 90.56 71 ASN A C 1
ATOM 495 O O . ASN A 1 71 ? -4.816 -4.430 22.803 1.00 90.56 71 ASN A O 1
ATOM 499 N N . ASP A 1 72 ? -4.616 -2.598 21.530 1.00 90.25 72 ASP A N 1
ATOM 500 C CA . ASP A 1 72 ? -4.458 -1.679 22.654 1.00 90.25 72 ASP A CA 1
ATOM 501 C C . ASP A 1 72 ? -5.840 -1.342 23.243 1.00 90.25 72 ASP A C 1
ATOM 503 O O . ASP A 1 72 ? -6.676 -0.689 22.605 1.00 90.25 72 ASP A O 1
ATOM 507 N N . THR A 1 73 ? -6.109 -1.827 24.457 1.00 87.25 73 THR A N 1
ATOM 508 C CA . THR A 1 73 ? -7.388 -1.627 25.158 1.00 87.25 73 THR A CA 1
ATOM 509 C C . THR A 1 73 ? -7.572 -0.199 25.659 1.00 87.25 73 THR A C 1
ATOM 511 O O . THR A 1 73 ? -8.699 0.205 25.927 1.00 87.25 73 THR A O 1
ATOM 514 N N . ARG A 1 74 ? -6.497 0.595 25.741 1.00 91.31 74 ARG A N 1
ATOM 515 C CA . ARG A 1 74 ? -6.552 1.995 26.190 1.00 91.31 74 ARG A CA 1
ATOM 516 C C . ARG A 1 74 ? -7.073 2.938 25.107 1.00 91.31 74 ARG A C 1
ATOM 518 O O . ARG A 1 74 ? -7.402 4.084 25.394 1.00 91.31 74 ARG A O 1
ATOM 525 N N . ARG A 1 75 ? -7.116 2.485 23.850 1.00 90.00 75 ARG A N 1
ATOM 526 C CA . ARG A 1 75 ? -7.521 3.304 22.702 1.00 90.00 75 ARG A CA 1
ATOM 527 C C . ARG A 1 75 ? -9.001 3.142 22.408 1.00 90.00 75 ARG A C 1
ATOM 529 O O . ARG A 1 75 ? -9.514 2.027 22.336 1.00 90.00 75 ARG A O 1
ATOM 536 N N . THR A 1 76 ? -9.657 4.264 22.140 1.00 92.19 76 THR A N 1
ATOM 537 C CA . THR A 1 76 ? -11.061 4.284 21.729 1.00 92.19 76 THR A CA 1
ATOM 538 C C . THR A 1 76 ? -11.241 3.666 20.341 1.00 92.19 76 THR A C 1
ATOM 540 O O . THR A 1 76 ? -10.320 3.636 19.516 1.00 92.19 76 THR A O 1
ATOM 543 N N . VAL A 1 77 ? -12.458 3.200 20.058 1.00 90.31 77 VAL A N 1
ATOM 544 C CA . VAL A 1 77 ? -12.850 2.681 18.736 1.00 90.31 77 VAL A CA 1
ATOM 545 C C . VAL A 1 77 ? -12.643 3.735 17.641 1.00 90.31 77 VAL A C 1
ATOM 547 O O . VAL A 1 77 ? -12.173 3.412 16.552 1.00 90.31 77 VAL A O 1
ATOM 550 N N . VAL A 1 78 ? -12.895 5.011 17.954 1.00 91.00 78 VAL A N 1
ATOM 551 C CA . VAL A 1 78 ? -12.658 6.138 17.039 1.00 91.00 78 VAL A CA 1
ATOM 552 C C . VAL A 1 78 ? -11.180 6.234 16.660 1.00 91.00 78 VAL A C 1
ATOM 554 O O . VAL A 1 78 ? -10.857 6.269 15.474 1.00 91.00 78 VAL A O 1
ATOM 557 N N . THR A 1 79 ? -10.266 6.192 17.634 1.00 92.88 79 THR A N 1
ATOM 558 C CA . THR A 1 79 ? -8.820 6.226 17.362 1.00 92.88 79 THR A CA 1
ATOM 559 C C . THR A 1 79 ? -8.382 5.042 16.503 1.00 92.88 79 THR A C 1
ATOM 561 O O . THR A 1 79 ? -7.606 5.216 15.564 1.00 92.88 79 THR A O 1
ATOM 564 N N . LYS A 1 80 ? -8.904 3.840 16.776 1.00 93.56 80 LYS A N 1
ATOM 565 C CA . LYS A 1 80 ? -8.620 2.638 15.973 1.00 93.56 80 LYS A CA 1
ATOM 566 C C . LYS A 1 80 ? -9.092 2.811 14.524 1.00 93.56 80 LYS A C 1
ATOM 568 O O . LYS A 1 80 ? -8.332 2.527 13.601 1.00 93.56 80 LYS A O 1
ATOM 573 N N . SER A 1 81 ? -10.294 3.356 14.322 1.00 92.56 81 SER A N 1
ATOM 574 C CA . SER A 1 81 ? -10.828 3.663 12.989 1.00 92.56 81 SER A CA 1
ATOM 575 C C . SER A 1 81 ? -10.002 4.720 12.251 1.00 92.56 81 SER A C 1
ATOM 577 O O . SER A 1 81 ? -9.812 4.596 11.041 1.00 92.56 81 SER A O 1
ATOM 579 N N . LEU A 1 82 ? -9.522 5.761 12.938 1.00 93.62 82 LEU A N 1
ATOM 580 C CA . LEU A 1 82 ? -8.696 6.805 12.322 1.00 93.62 82 LEU A CA 1
ATOM 581 C C . LEU A 1 82 ? -7.357 6.248 11.843 1.00 93.62 82 LEU A C 1
ATOM 583 O O . LEU A 1 82 ? -6.953 6.524 10.715 1.00 93.62 82 LEU A O 1
ATOM 587 N N . VAL A 1 83 ? -6.702 5.419 12.658 1.00 94.94 83 VAL A N 1
ATOM 588 C CA . VAL A 1 83 ? -5.447 4.761 12.269 1.00 94.94 83 VAL A CA 1
ATOM 589 C C . VAL A 1 83 ? -5.663 3.842 11.067 1.00 94.94 83 VAL A C 1
ATOM 591 O O . VAL A 1 83 ? -4.895 3.911 10.111 1.00 94.94 83 VAL A O 1
ATOM 594 N N . ALA A 1 84 ? -6.750 3.066 11.048 1.00 93.94 84 ALA A N 1
ATOM 595 C CA . ALA A 1 84 ? -7.062 2.196 9.917 1.00 93.94 84 ALA A CA 1
ATOM 596 C C . ALA A 1 84 ? -7.250 2.985 8.605 1.00 93.94 84 ALA A C 1
ATOM 598 O O . ALA A 1 84 ? -6.728 2.584 7.564 1.00 93.94 84 ALA A O 1
ATOM 599 N N . ARG A 1 85 ? -7.936 4.138 8.647 1.00 95.56 85 ARG A N 1
ATOM 600 C CA . ARG A 1 85 ? -8.076 5.042 7.488 1.00 95.56 85 ARG A CA 1
ATOM 601 C C . ARG A 1 85 ? -6.742 5.675 7.090 1.00 95.56 85 ARG A C 1
ATOM 603 O O . ARG A 1 85 ? -6.429 5.732 5.905 1.00 95.56 85 ARG A O 1
ATOM 610 N N . ALA A 1 86 ? -5.928 6.089 8.060 1.00 96.38 86 ALA A N 1
ATOM 611 C CA . ALA A 1 86 ? -4.590 6.610 7.792 1.00 96.38 86 ALA A CA 1
ATOM 612 C C . ALA A 1 86 ? -3.715 5.567 7.077 1.00 96.38 86 ALA A C 1
ATOM 614 O O . ALA A 1 86 ? -3.030 5.907 6.116 1.00 96.38 86 ALA A O 1
ATOM 615 N N . SER A 1 87 ? -3.791 4.288 7.458 1.00 96.81 87 SER A N 1
ATOM 616 C CA . SER A 1 87 ? -3.090 3.215 6.744 1.00 96.81 87 SER A CA 1
ATOM 617 C C . SER A 1 87 ? -3.551 3.054 5.300 1.00 96.81 87 SER A C 1
ATOM 619 O O . SER A 1 87 ? -2.706 2.859 4.431 1.00 96.81 87 SER A O 1
ATOM 621 N N . VAL A 1 88 ? -4.854 3.165 5.019 1.00 97.19 88 VAL A N 1
ATOM 622 C CA . VAL A 1 88 ? -5.359 3.156 3.633 1.00 97.19 88 VAL A CA 1
ATOM 623 C C . VAL A 1 88 ? -4.760 4.321 2.846 1.00 97.19 88 VAL A C 1
ATOM 625 O O . VAL A 1 88 ? -4.242 4.112 1.752 1.00 97.19 88 VAL A O 1
ATOM 628 N N . ALA A 1 89 ? -4.756 5.530 3.414 1.00 97.19 89 ALA A N 1
ATOM 629 C CA . ALA A 1 89 ? -4.173 6.701 2.761 1.00 97.19 89 ALA A CA 1
ATOM 630 C C . ALA A 1 89 ? -2.671 6.518 2.479 1.00 97.19 89 ALA A C 1
ATOM 632 O O . ALA A 1 89 ? -2.217 6.800 1.371 1.00 97.19 89 ALA A O 1
ATOM 633 N N . VAL A 1 90 ? -1.913 5.984 3.443 1.00 97.56 90 VAL A N 1
ATOM 634 C CA . VAL A 1 90 ? -0.487 5.663 3.271 1.00 97.56 90 VAL A CA 1
ATOM 635 C C . VAL A 1 90 ? -0.283 4.615 2.175 1.00 97.56 90 VAL A C 1
ATOM 637 O O . VAL A 1 90 ? 0.605 4.788 1.344 1.00 97.56 90 VAL A O 1
ATOM 640 N N . ALA A 1 91 ? -1.106 3.563 2.128 1.00 97.06 91 ALA A N 1
ATOM 641 C CA . ALA A 1 91 ? -1.019 2.532 1.095 1.00 97.06 91 ALA A CA 1
ATOM 642 C C . ALA A 1 91 ? -1.249 3.115 -0.306 1.00 97.06 91 ALA A C 1
ATOM 644 O O . ALA A 1 91 ? -0.447 2.881 -1.208 1.00 97.06 91 ALA A O 1
ATOM 645 N N . VAL A 1 92 ? -2.306 3.917 -0.479 1.00 97.44 92 VAL A N 1
ATOM 646 C CA . VAL A 1 92 ? -2.627 4.573 -1.757 1.00 97.44 92 VAL A CA 1
ATOM 647 C C . VAL A 1 92 ? -1.509 5.530 -2.171 1.00 97.44 92 VAL A C 1
ATOM 649 O O . VAL A 1 92 ? -1.071 5.498 -3.321 1.00 97.44 92 VAL A O 1
ATOM 652 N N . ALA A 1 93 ? -1.003 6.342 -1.237 1.00 97.25 93 ALA A N 1
ATOM 653 C CA . ALA A 1 93 ? 0.090 7.274 -1.497 1.00 97.25 93 ALA A CA 1
ATOM 654 C C . ALA A 1 93 ? 1.385 6.550 -1.892 1.00 97.25 93 ALA A C 1
ATOM 656 O O . ALA A 1 93 ? 2.034 6.953 -2.856 1.00 97.25 93 ALA A O 1
ATOM 657 N N . ALA A 1 94 ? 1.740 5.458 -1.208 1.00 95.88 94 ALA A N 1
ATOM 658 C CA . ALA A 1 94 ? 2.878 4.618 -1.578 1.00 95.88 94 ALA A CA 1
ATOM 659 C C . ALA A 1 94 ? 2.672 3.976 -2.959 1.00 95.88 94 ALA A C 1
ATOM 661 O O . ALA A 1 94 ? 3.578 4.001 -3.791 1.00 95.88 94 ALA A O 1
ATOM 662 N N . GLY A 1 95 ? 1.460 3.476 -3.225 1.00 94.94 95 GLY A N 1
ATOM 663 C CA . GLY A 1 95 ? 1.030 2.948 -4.520 1.00 94.94 95 GLY A CA 1
ATOM 664 C C . GLY A 1 95 ? 1.304 3.925 -5.657 1.00 94.94 95 GLY A C 1
ATOM 665 O O . GLY A 1 95 ? 1.998 3.597 -6.621 1.00 94.94 95 GLY A O 1
ATOM 666 N N . ALA A 1 96 ? 0.827 5.158 -5.492 1.00 94.88 96 ALA A N 1
ATOM 667 C CA . ALA A 1 96 ? 1.049 6.234 -6.443 1.00 94.88 96 ALA A CA 1
ATOM 668 C C . ALA A 1 96 ? 2.517 6.644 -6.546 1.00 94.88 96 ALA A C 1
ATOM 670 O O . ALA A 1 96 ? 3.044 6.730 -7.653 1.00 94.88 96 ALA A O 1
ATOM 671 N N . ALA A 1 97 ? 3.216 6.823 -5.430 1.00 94.44 97 ALA A N 1
ATOM 672 C CA . ALA A 1 97 ? 4.627 7.188 -5.454 1.00 94.44 97 ALA A CA 1
ATOM 673 C C . ALA A 1 97 ? 5.461 6.167 -6.244 1.00 94.44 97 ALA A C 1
ATOM 675 O O . ALA A 1 97 ? 6.230 6.555 -7.121 1.00 94.44 97 ALA A O 1
ATOM 676 N N . VAL A 1 98 ? 5.277 4.864 -6.009 1.00 93.38 98 VAL A N 1
ATOM 677 C CA . VAL A 1 98 ? 6.017 3.820 -6.736 1.00 93.38 98 VAL A CA 1
ATOM 678 C C . VAL A 1 98 ? 5.601 3.770 -8.208 1.00 93.38 98 VAL A C 1
ATOM 680 O O . VAL A 1 98 ? 6.472 3.763 -9.082 1.00 93.38 98 VAL A O 1
ATOM 683 N N . ALA A 1 99 ? 4.301 3.816 -8.508 1.00 92.62 99 ALA A N 1
ATOM 684 C CA . ALA A 1 99 ? 3.811 3.772 -9.886 1.00 92.62 99 ALA A CA 1
ATOM 685 C C . ALA A 1 99 ? 4.322 4.936 -10.747 1.00 92.62 99 ALA A C 1
ATOM 687 O O . ALA A 1 99 ? 4.569 4.745 -11.938 1.00 92.62 99 ALA A O 1
ATOM 688 N N . TRP A 1 100 ? 4.514 6.118 -10.158 1.00 90.69 100 TRP A N 1
ATOM 689 C CA . TRP A 1 100 ? 4.975 7.311 -10.870 1.00 90.69 100 TRP A CA 1
ATOM 690 C C . TRP A 1 100 ? 6.502 7.436 -10.874 1.00 90.69 100 TRP A C 1
ATOM 692 O O . TRP A 1 100 ? 7.103 7.604 -11.935 1.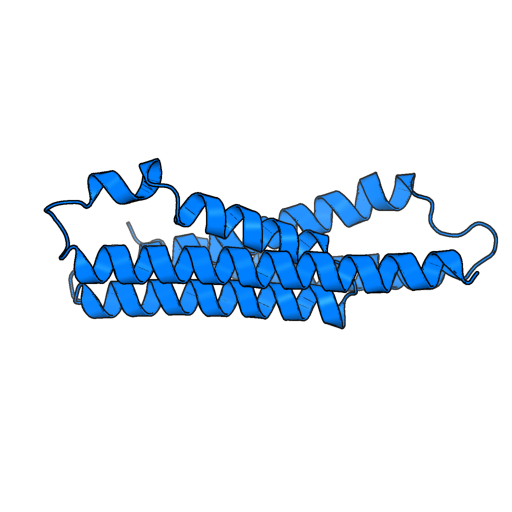00 90.69 100 TRP A O 1
ATOM 702 N N . LEU A 1 101 ? 7.153 7.303 -9.714 1.00 90.00 101 LEU A N 1
ATOM 703 C CA . LEU A 1 101 ? 8.603 7.493 -9.583 1.00 90.00 101 LEU A CA 1
ATOM 704 C C . LEU A 1 101 ? 9.399 6.325 -10.167 1.00 90.00 101 LEU A C 1
ATOM 706 O O . LEU A 1 101 ? 10.470 6.529 -10.735 1.00 90.00 101 LEU A O 1
ATOM 710 N N . ARG A 1 102 ? 8.893 5.094 -10.032 1.00 88.31 102 ARG A N 1
ATOM 711 C CA . ARG A 1 102 ? 9.556 3.879 -10.536 1.00 88.31 102 ARG A CA 1
ATOM 712 C C . ARG A 1 102 ? 8.961 3.387 -11.854 1.00 88.31 102 ARG A C 1
ATOM 714 O O . ARG A 1 102 ? 9.481 2.437 -12.437 1.00 88.31 102 ARG A O 1
ATOM 721 N N . ARG A 1 103 ? 7.903 4.039 -12.355 1.00 88.00 103 ARG A N 1
ATOM 722 C CA . ARG A 1 103 ? 7.170 3.626 -13.565 1.00 88.00 103 ARG A CA 1
ATOM 723 C C . ARG A 1 103 ? 6.765 2.155 -13.508 1.00 88.00 103 ARG A C 1
ATOM 725 O O . ARG A 1 103 ? 6.947 1.427 -14.481 1.00 88.00 103 ARG A O 1
ATOM 732 N N . ASP A 1 104 ? 6.327 1.695 -12.343 1.00 90.25 104 ASP A N 1
ATOM 733 C CA . ASP A 1 104 ? 5.930 0.307 -12.139 1.00 90.25 104 ASP A CA 1
ATOM 734 C C . ASP A 1 104 ? 4.485 0.233 -11.624 1.00 90.25 104 ASP A C 1
ATOM 736 O O . ASP A 1 104 ? 4.245 0.431 -10.428 1.00 90.25 104 ASP A O 1
ATOM 740 N N . PRO A 1 105 ? 3.508 -0.035 -12.510 1.00 92.69 105 PRO A N 1
ATOM 741 C CA . PRO A 1 105 ? 2.101 -0.083 -12.130 1.00 92.69 105 PRO A CA 1
ATOM 742 C C . PRO A 1 105 ? 1.756 -1.313 -11.278 1.00 92.69 105 PRO A C 1
ATOM 744 O O . PRO A 1 105 ? 0.724 -1.308 -10.604 1.00 92.69 105 PRO A O 1
ATOM 747 N N . VAL A 1 106 ? 2.607 -2.351 -11.257 1.00 94.81 106 VAL A N 1
ATOM 748 C CA . VAL A 1 106 ? 2.344 -3.610 -10.538 1.00 94.81 106 VAL A CA 1
ATOM 749 C C . VAL A 1 106 ? 2.193 -3.362 -9.043 1.00 94.81 106 VAL A C 1
ATOM 751 O O . VAL A 1 106 ? 1.284 -3.897 -8.416 1.00 94.81 106 VAL A O 1
ATOM 754 N N . TYR A 1 107 ? 3.040 -2.513 -8.463 1.00 95.50 107 TYR A N 1
ATOM 755 C CA . TYR A 1 107 ? 2.960 -2.208 -7.037 1.00 95.50 107 TYR A CA 1
ATOM 756 C C . TYR A 1 107 ? 1.610 -1.560 -6.674 1.00 95.50 107 TYR A C 1
ATOM 758 O O . TYR A 1 107 ? 0.950 -1.981 -5.726 1.00 95.50 107 TYR A O 1
ATOM 766 N N . SER A 1 108 ? 1.154 -0.581 -7.467 1.00 95.31 108 SER A N 1
ATOM 767 C CA . SER A 1 108 ? -0.156 0.059 -7.268 1.00 95.31 108 SER A CA 1
ATOM 768 C C . SER A 1 108 ? -1.316 -0.918 -7.486 1.00 95.31 108 SER A C 1
ATOM 770 O O . SER A 1 108 ? -2.319 -0.847 -6.777 1.00 95.31 108 SER A O 1
ATOM 772 N N . LEU A 1 109 ? -1.170 -1.881 -8.407 1.00 96.12 109 LEU A N 1
ATOM 773 C CA . LEU A 1 109 ? -2.152 -2.950 -8.602 1.00 96.12 109 LEU A CA 1
ATOM 774 C C . LEU A 1 109 ? -2.287 -3.824 -7.348 1.00 96.12 109 LEU A C 1
ATOM 776 O O . LEU A 1 109 ? -3.405 -4.127 -6.938 1.00 96.12 109 LEU A O 1
ATOM 780 N N . VAL A 1 110 ? -1.173 -4.189 -6.704 1.00 97.62 110 VAL A N 1
ATOM 781 C CA . VAL A 1 110 ? -1.207 -4.949 -5.442 1.00 97.62 110 VAL A CA 1
ATOM 782 C C . VAL A 1 110 ? -1.876 -4.151 -4.333 1.00 97.62 110 VAL A C 1
ATOM 784 O O . VAL A 1 110 ? -2.662 -4.714 -3.578 1.00 97.62 110 VAL A O 1
ATOM 787 N N . VAL A 1 111 ? -1.623 -2.842 -4.248 1.00 97.19 111 VAL A N 1
ATOM 788 C CA . VAL A 1 111 ? -2.321 -1.975 -3.286 1.00 97.19 111 VAL A CA 1
ATOM 789 C C . VAL A 1 111 ? -3.829 -1.984 -3.541 1.00 97.19 111 VAL A C 1
ATOM 791 O O . VAL A 1 111 ? -4.596 -2.180 -2.599 1.00 97.19 111 VAL A O 1
ATOM 794 N N . ALA A 1 112 ? -4.262 -1.829 -4.796 1.00 97.12 112 ALA A N 1
ATOM 795 C CA . ALA A 1 112 ? -5.678 -1.899 -5.152 1.00 97.12 112 ALA A CA 1
ATOM 796 C C . ALA A 1 112 ? -6.285 -3.254 -4.754 1.00 97.12 112 ALA A C 1
ATOM 798 O O . ALA A 1 112 ? -7.335 -3.300 -4.120 1.00 97.12 112 ALA A O 1
ATOM 799 N N . TRP A 1 113 ? -5.594 -4.354 -5.054 1.00 97.62 113 TRP A N 1
ATOM 800 C CA . TRP A 1 113 ? -6.038 -5.700 -4.697 1.00 97.62 113 TRP A CA 1
ATOM 801 C C . TRP A 1 113 ? -6.142 -5.903 -3.178 1.00 97.62 113 TRP A C 1
ATOM 803 O O . TRP A 1 113 ? -7.156 -6.402 -2.688 1.00 97.62 113 TRP A O 1
ATOM 813 N N . ALA A 1 114 ? -5.142 -5.466 -2.413 1.00 96.88 114 ALA A N 1
ATOM 814 C CA . ALA A 1 114 ? -5.158 -5.563 -0.958 1.00 96.88 114 ALA A CA 1
ATOM 815 C C . ALA A 1 114 ? -6.316 -4.757 -0.347 1.00 96.88 114 ALA A C 1
ATOM 817 O O . ALA A 1 114 ? -7.002 -5.242 0.551 1.00 96.88 114 ALA A O 1
ATOM 818 N N . LEU A 1 115 ? -6.571 -3.545 -0.849 1.00 96.31 115 LEU A N 1
ATOM 819 C CA . LEU A 1 115 ? -7.682 -2.712 -0.384 1.00 96.31 115 LEU A CA 1
ATOM 820 C C . LEU A 1 115 ? -9.050 -3.282 -0.780 1.00 96.31 115 LEU A C 1
ATOM 822 O O . LEU A 1 115 ? -9.991 -3.177 0.009 1.00 96.31 115 LEU A O 1
ATOM 826 N N . ALA A 1 116 ? -9.150 -3.944 -1.936 1.00 96.44 116 ALA A N 1
ATOM 827 C CA . ALA A 1 116 ? -10.361 -4.650 -2.338 1.00 96.44 116 ALA A CA 1
ATOM 828 C C . ALA A 1 116 ? -10.692 -5.776 -1.348 1.00 96.44 116 ALA A C 1
ATOM 830 O O . ALA A 1 116 ? -11.829 -5.878 -0.897 1.00 96.44 116 ALA A O 1
ATOM 831 N N . ALA A 1 117 ? -9.685 -6.555 -0.939 1.00 94.56 117 ALA A N 1
ATOM 832 C CA . ALA A 1 117 ? -9.847 -7.599 0.073 1.00 94.56 117 ALA A CA 1
ATOM 833 C C . ALA A 1 117 ? -10.227 -7.030 1.453 1.00 94.56 117 ALA A C 1
ATOM 835 O O . ALA A 1 117 ? -11.009 -7.630 2.180 1.00 94.56 117 ALA A O 1
ATOM 836 N N . VAL A 1 118 ? -9.713 -5.850 1.815 1.00 93.12 118 VAL A N 1
ATOM 837 C CA . VAL A 1 118 ? -10.090 -5.153 3.059 1.00 93.12 118 VAL A CA 1
ATOM 838 C C . VAL A 1 118 ? -11.548 -4.678 3.036 1.00 93.12 118 VAL A C 1
ATOM 840 O O . VAL A 1 118 ? -12.212 -4.669 4.072 1.00 93.12 118 VAL A O 1
ATOM 843 N N . ALA A 1 119 ? -12.050 -4.272 1.870 1.00 93.69 119 ALA A N 1
ATOM 844 C CA . ALA A 1 119 ? -13.432 -3.834 1.696 1.00 93.69 119 ALA A CA 1
ATOM 845 C C . ALA A 1 119 ? -14.447 -4.992 1.636 1.00 93.69 119 ALA A C 1
ATOM 847 O O . ALA A 1 119 ? -15.659 -4.738 1.667 1.00 93.69 119 ALA A O 1
ATOM 848 N N . ASP A 1 120 ? -13.971 -6.234 1.539 1.00 94.31 120 ASP A N 1
ATOM 849 C CA . ASP A 1 120 ? -14.801 -7.425 1.414 1.00 94.31 120 ASP A CA 1
ATOM 850 C C . ASP A 1 120 ? -15.552 -7.744 2.717 1.00 94.31 120 ASP A C 1
ATOM 852 O O . ASP A 1 120 ? -14.989 -7.723 3.817 1.00 94.31 120 ASP A O 1
ATOM 856 N N . GLU A 1 121 ? -16.848 -8.038 2.590 1.00 89.81 121 GLU A N 1
ATOM 857 C CA . GLU A 1 121 ? -17.746 -8.295 3.722 1.00 89.81 121 GLU A CA 1
ATOM 858 C C . GLU A 1 121 ? -17.330 -9.507 4.554 1.00 89.81 121 GLU A C 1
ATOM 860 O O . GLU A 1 121 ? -17.543 -9.507 5.769 1.00 89.81 121 GLU A O 1
ATOM 865 N N . GLN A 1 122 ? -16.657 -10.495 3.959 1.00 88.69 122 GLN A N 1
ATOM 866 C CA . GLN A 1 122 ? -16.160 -11.661 4.690 1.00 88.69 122 GLN A CA 1
ATOM 867 C C . GLN A 1 122 ? -15.196 -11.260 5.819 1.00 88.69 122 GLN A C 1
ATOM 869 O O . GLN A 1 122 ? -15.150 -11.922 6.857 1.00 88.69 122 GLN A O 1
ATOM 874 N N . GLY A 1 123 ? -14.445 -10.164 5.654 1.00 83.31 123 GLY A N 1
ATOM 875 C CA . GLY A 1 123 ? -13.472 -9.703 6.645 1.00 83.31 123 GLY A CA 1
ATOM 876 C C . GLY A 1 123 ? -14.095 -8.950 7.823 1.00 83.31 123 GLY A C 1
ATOM 877 O O . GLY A 1 123 ? -13.718 -9.166 8.982 1.00 83.31 123 GLY A O 1
ATOM 878 N N . TRP A 1 124 ? -15.041 -8.054 7.540 1.00 87.50 124 TRP A N 1
ATOM 879 C CA . TRP A 1 124 ? -15.599 -7.132 8.534 1.00 87.50 124 TRP A CA 1
ATOM 880 C C . TRP A 1 124 ? -16.994 -7.514 9.031 1.00 87.50 124 TRP A C 1
ATOM 882 O O . TRP A 1 124 ? -17.409 -6.997 10.066 1.00 87.50 124 TRP A O 1
ATOM 892 N N . GLY A 1 125 ? -17.702 -8.437 8.373 1.00 88.06 125 GLY A N 1
ATOM 893 C CA . GLY A 1 125 ? -19.065 -8.837 8.743 1.00 88.06 125 GLY A CA 1
ATOM 894 C C . GLY A 1 125 ? -19.188 -9.332 10.187 1.00 88.06 125 GLY A C 1
ATOM 895 O O . GLY A 1 125 ? -20.200 -9.093 10.839 1.00 88.06 125 GLY A O 1
ATOM 896 N N . ARG A 1 126 ? -18.113 -9.916 10.731 1.00 87.94 126 ARG A N 1
ATOM 897 C CA . ARG A 1 126 ? -18.012 -10.342 12.138 1.00 87.94 126 ARG A CA 1
ATOM 898 C C . ARG A 1 126 ? -18.049 -9.204 13.167 1.00 87.94 126 ARG A C 1
ATOM 900 O O . ARG A 1 126 ? -18.229 -9.481 14.339 1.00 87.94 126 ARG A O 1
ATOM 907 N N . LEU A 1 127 ? -17.834 -7.956 12.747 1.00 86.75 127 LEU A N 1
ATOM 908 C CA . LEU A 1 127 ? -17.824 -6.778 13.625 1.00 86.75 127 LEU A CA 1
ATOM 909 C C . LEU A 1 127 ? -19.201 -6.101 13.726 1.00 86.75 127 LEU A C 1
ATOM 911 O O . LEU A 1 127 ? -19.353 -5.146 14.493 1.00 86.75 127 LEU A O 1
ATOM 915 N N . ARG A 1 128 ? -20.200 -6.560 12.957 1.00 86.94 128 ARG A N 1
ATOM 916 C CA . ARG A 1 128 ? -21.575 -6.048 13.051 1.00 86.94 128 ARG A CA 1
ATOM 917 C C . ARG A 1 128 ? -22.125 -6.293 14.454 1.00 86.94 128 ARG A C 1
ATOM 919 O O . ARG A 1 128 ? -22.019 -7.395 14.982 1.00 86.94 128 ARG A O 1
ATOM 926 N N . GLY A 1 129 ? -22.707 -5.260 15.055 1.00 87.44 129 GLY A N 1
ATOM 927 C CA . GLY A 1 129 ? -23.212 -5.305 16.431 1.00 87.44 129 GLY A CA 1
ATOM 928 C C . GLY A 1 129 ? -22.143 -5.126 17.519 1.00 87.44 129 GLY A C 1
ATOM 929 O O . GLY A 1 129 ? -22.500 -4.808 18.650 1.00 87.44 129 GLY A O 1
ATOM 930 N N . GLU A 1 130 ? -20.849 -5.252 17.198 1.00 87.75 130 GLU A N 1
ATOM 931 C CA . GLU A 1 130 ? -19.746 -4.948 18.128 1.00 87.75 130 GLU A CA 1
ATOM 932 C C . GLU A 1 130 ? -19.251 -3.499 17.999 1.00 87.75 130 GLU A C 1
ATOM 934 O O . GLU A 1 130 ? -18.764 -2.900 18.961 1.00 87.75 130 GLU A O 1
ATOM 939 N N . VAL A 1 131 ? -19.357 -2.927 16.798 1.00 88.62 131 VAL A N 1
ATOM 940 C CA . VAL A 1 131 ? -18.876 -1.585 16.450 1.00 88.62 131 VAL A CA 1
ATOM 941 C C . VAL A 1 131 ? -20.033 -0.782 15.847 1.00 88.62 131 VAL A C 1
ATOM 943 O O . VAL A 1 131 ? -20.828 -1.358 15.110 1.00 88.62 131 VAL A O 1
ATOM 946 N N . PRO A 1 132 ? -20.139 0.539 16.102 1.00 92.44 132 PRO A N 1
ATOM 947 C CA . PRO A 1 132 ? -21.148 1.373 15.453 1.00 92.44 132 PRO A CA 1
ATOM 948 C C . PRO A 1 132 ? -21.079 1.277 13.923 1.00 92.44 132 PRO A C 1
ATOM 950 O O . PRO A 1 132 ? -20.022 1.545 13.341 1.00 92.44 132 PRO A O 1
ATOM 953 N N . ASP A 1 133 ? -22.208 0.970 13.281 1.00 91.31 133 ASP A N 1
ATOM 954 C CA . ASP A 1 133 ? -22.280 0.725 11.832 1.00 91.31 133 ASP A CA 1
ATOM 955 C C . ASP A 1 133 ? -21.733 1.903 11.016 1.00 91.31 133 ASP A C 1
ATOM 957 O O . ASP A 1 133 ? -20.950 1.707 10.092 1.00 91.31 133 ASP A O 1
ATOM 961 N N . ALA A 1 134 ? -22.002 3.143 11.438 1.00 91.12 134 ALA A N 1
ATOM 962 C CA . ALA A 1 134 ? -21.482 4.344 10.781 1.00 91.12 134 ALA A CA 1
ATOM 963 C C . ALA A 1 134 ? -19.938 4.398 10.715 1.00 91.12 134 ALA A C 1
ATOM 965 O O . ALA A 1 134 ? -19.362 4.910 9.751 1.00 91.12 134 ALA A O 1
ATOM 966 N N . LEU A 1 135 ? -19.233 3.877 11.729 1.00 91.25 135 LEU A N 1
ATOM 967 C CA . LEU A 1 135 ? -17.766 3.817 11.707 1.00 91.25 135 LEU A CA 1
ATOM 968 C C . LEU A 1 135 ? -17.270 2.733 10.750 1.00 91.25 135 LEU A C 1
ATOM 970 O O . LEU A 1 135 ? -16.298 2.966 10.023 1.00 91.25 135 LEU A O 1
ATOM 974 N N . LEU A 1 136 ? -17.950 1.584 10.752 1.00 90.56 136 LEU A N 1
ATOM 975 C CA . LEU A 1 136 ? -17.651 0.431 9.911 1.00 90.56 136 LEU A CA 1
ATOM 976 C C . LEU A 1 136 ? -17.868 0.765 8.432 1.00 90.56 136 LEU A C 1
ATOM 978 O O . LEU A 1 136 ? -16.941 0.644 7.634 1.00 90.56 136 LEU A O 1
ATOM 982 N N . GLU A 1 137 ? -19.040 1.294 8.089 1.00 91.62 137 GLU A N 1
ATOM 983 C CA . GLU A 1 137 ? -19.388 1.763 6.746 1.00 91.62 137 GLU A CA 1
ATOM 984 C C . GLU A 1 137 ? -18.440 2.864 6.276 1.00 91.62 137 GLU A C 1
ATOM 986 O O . GLU A 1 137 ? -17.945 2.817 5.150 1.00 91.62 137 GLU A O 1
ATOM 991 N N . GLY A 1 138 ? -18.101 3.815 7.153 1.00 91.81 138 GLY A N 1
ATOM 992 C CA . GLY A 1 138 ? -17.131 4.858 6.833 1.00 91.81 138 GLY A CA 1
ATOM 993 C C . GLY A 1 138 ? -15.731 4.306 6.542 1.00 91.81 138 GLY A C 1
ATOM 994 O O . GLY A 1 138 ? -15.031 4.825 5.675 1.00 91.81 138 GLY A O 1
ATOM 995 N N . TYR A 1 139 ? -15.296 3.253 7.240 1.00 91.88 139 TYR A N 1
ATOM 996 C CA . TYR A 1 139 ? -14.025 2.580 6.954 1.00 91.88 139 TYR A CA 1
ATOM 997 C C . TYR A 1 139 ? -14.071 1.782 5.644 1.00 91.88 139 TYR A C 1
ATOM 999 O O . TYR A 1 139 ? -13.177 1.937 4.811 1.00 91.88 139 TYR A O 1
ATOM 1007 N N . VAL A 1 140 ? -15.120 0.985 5.433 1.00 93.25 140 VAL A N 1
ATOM 1008 C CA . VAL A 1 140 ? -15.308 0.183 4.212 1.00 93.25 140 VAL A CA 1
ATOM 1009 C C . VAL A 1 140 ? -15.408 1.087 2.986 1.00 93.25 140 VAL A C 1
ATOM 1011 O O . VAL A 1 140 ? -14.738 0.841 1.983 1.00 93.25 140 VAL A O 1
ATOM 1014 N N . GLY A 1 141 ? -16.174 2.176 3.071 1.00 94.06 141 GLY A N 1
ATOM 1015 C CA . GLY A 1 141 ? -16.258 3.188 2.021 1.00 94.06 141 GLY A CA 1
ATOM 1016 C C . GLY A 1 141 ? -14.891 3.792 1.693 1.00 94.06 141 GLY A C 1
ATOM 1017 O O . GLY A 1 141 ? -14.534 3.910 0.521 1.00 94.06 141 GLY A O 1
ATOM 1018 N N . PHE A 1 142 ? -14.078 4.086 2.711 1.00 95.12 142 PHE A N 1
ATOM 1019 C CA . PHE A 1 142 ? -12.726 4.611 2.518 1.00 95.12 142 PHE A CA 1
ATOM 1020 C C . PHE A 1 142 ? -11.779 3.591 1.863 1.00 95.12 142 PHE A C 1
ATOM 1022 O O . PHE A 1 142 ? -10.998 3.951 0.983 1.00 95.12 142 PHE A O 1
ATOM 1029 N N . ALA A 1 143 ? -11.871 2.310 2.230 1.00 95.31 143 ALA A N 1
ATOM 1030 C CA . ALA A 1 143 ? -11.104 1.237 1.594 1.00 95.31 143 ALA A CA 1
ATOM 1031 C C . ALA A 1 143 ? -11.508 1.024 0.122 1.00 95.31 143 ALA A C 1
ATOM 1033 O O . ALA A 1 143 ? -10.640 0.866 -0.742 1.00 95.31 143 ALA A O 1
ATOM 1034 N N . ARG A 1 144 ? -12.809 1.094 -0.196 1.00 96.56 144 ARG A N 1
ATOM 1035 C CA . ARG A 1 144 ? -13.315 1.040 -1.583 1.00 96.56 144 ARG A CA 1
ATOM 1036 C C . ARG A 1 144 ? -12.819 2.218 -2.411 1.00 96.56 144 ARG A C 1
ATOM 1038 O O . ARG A 1 144 ? -12.347 2.015 -3.527 1.00 96.56 144 ARG A O 1
ATOM 1045 N N . LEU A 1 145 ? -12.861 3.426 -1.853 1.00 96.81 145 LEU A N 1
ATOM 1046 C CA . LEU A 1 145 ? -12.306 4.608 -2.509 1.00 96.81 145 LEU A CA 1
ATOM 1047 C C . LEU A 1 145 ? -10.807 4.428 -2.778 1.00 96.81 145 LEU A C 1
ATOM 1049 O O . LEU A 1 145 ? -10.354 4.650 -3.897 1.00 96.81 145 LEU A O 1
ATOM 1053 N N . GLY A 1 146 ? -10.042 3.965 -1.786 1.00 95.81 146 GLY A N 1
ATOM 1054 C CA . GLY A 1 146 ? -8.619 3.680 -1.961 1.00 95.81 146 GLY A CA 1
ATOM 1055 C C . GLY A 1 146 ? -8.349 2.635 -3.050 1.00 95.81 146 GLY A C 1
ATOM 1056 O O . GLY A 1 146 ? -7.465 2.833 -3.877 1.00 95.81 146 GLY A O 1
ATOM 1057 N N . THR A 1 147 ? -9.164 1.577 -3.116 1.00 96.38 147 THR A N 1
ATOM 1058 C CA . THR A 1 147 ? -9.116 0.561 -4.184 1.00 96.38 147 THR A CA 1
ATOM 1059 C C . THR A 1 147 ? -9.286 1.192 -5.563 1.00 96.38 147 THR A C 1
ATOM 1061 O O . THR A 1 147 ? -8.476 0.953 -6.459 1.00 96.38 147 THR A O 1
ATOM 1064 N N . GLN A 1 148 ? -10.319 2.024 -5.733 1.00 96.56 148 GLN A N 1
ATOM 1065 C CA . GLN A 1 148 ? -10.600 2.707 -6.996 1.00 96.56 148 GLN A CA 1
ATOM 1066 C C . GLN A 1 148 ? -9.464 3.655 -7.385 1.00 96.56 148 GLN A C 1
ATOM 1068 O O . GLN A 1 148 ? -8.998 3.611 -8.521 1.00 96.56 148 GLN A O 1
ATOM 1073 N N . LEU A 1 149 ? -8.977 4.467 -6.443 1.00 96.00 149 LEU A N 1
ATOM 1074 C CA . LEU A 1 149 ? -7.877 5.402 -6.684 1.00 96.00 149 LEU A CA 1
ATOM 1075 C C . LEU A 1 149 ? -6.596 4.672 -7.097 1.00 96.00 149 LEU A C 1
ATOM 1077 O O . LEU A 1 149 ? -5.984 5.035 -8.100 1.00 96.00 149 LEU A O 1
ATOM 1081 N N . SER A 1 150 ? -6.211 3.614 -6.382 1.00 94.81 150 SER A N 1
ATOM 1082 C CA . SER A 1 150 ? -5.051 2.798 -6.751 1.00 94.81 150 SER A CA 1
ATOM 1083 C C . SER A 1 150 ? -5.238 2.105 -8.102 1.00 94.81 150 SER A C 1
ATOM 1085 O O . SER A 1 150 ? -4.293 2.057 -8.886 1.00 94.81 150 SER A O 1
ATOM 1087 N N . GLY A 1 151 ? -6.450 1.642 -8.422 1.00 93.38 151 GLY A N 1
ATOM 1088 C CA . GLY A 1 151 ? -6.779 1.078 -9.734 1.00 93.38 151 GLY A CA 1
ATOM 1089 C C . GLY A 1 151 ? -6.646 2.095 -10.873 1.00 93.38 151 GLY A C 1
ATOM 1090 O O . GLY A 1 151 ? -6.042 1.789 -11.902 1.00 93.38 151 GLY A O 1
ATOM 1091 N N . VAL A 1 152 ? -7.130 3.326 -10.677 1.00 94.12 152 VAL A N 1
ATOM 1092 C CA . VAL A 1 152 ? -6.959 4.430 -11.639 1.00 94.12 152 VAL A CA 1
ATOM 1093 C C . VAL A 1 152 ? -5.480 4.747 -11.833 1.00 94.12 152 VAL A C 1
ATOM 1095 O O . VAL A 1 152 ? -5.019 4.841 -12.968 1.00 94.12 152 VAL A O 1
ATOM 1098 N N . VAL A 1 153 ? -4.715 4.861 -10.746 1.00 93.00 153 VAL A N 1
ATOM 1099 C CA . VAL A 1 153 ? -3.269 5.109 -10.810 1.00 93.00 153 VAL A CA 1
ATOM 1100 C C . VAL A 1 153 ? -2.546 4.007 -11.584 1.00 93.00 153 VAL A C 1
ATOM 1102 O O . VAL A 1 153 ? -1.697 4.312 -12.423 1.00 93.00 153 VAL A O 1
ATOM 1105 N N . THR A 1 154 ? -2.909 2.744 -11.356 1.00 91.69 154 THR A N 1
ATOM 1106 C CA . THR A 1 154 ? -2.395 1.605 -12.122 1.00 91.69 154 THR A CA 1
ATOM 1107 C C . THR A 1 154 ? -2.716 1.751 -13.606 1.00 91.69 154 THR A C 1
ATOM 1109 O O . THR A 1 154 ? -1.802 1.676 -14.425 1.00 91.69 154 THR A O 1
ATOM 1112 N N . GLY A 1 155 ? -3.979 2.005 -13.962 1.00 89.25 155 GLY A N 1
ATOM 1113 C CA . GLY A 1 155 ? -4.411 2.143 -15.356 1.00 89.25 155 GLY A CA 1
ATOM 1114 C C . GLY A 1 155 ? -3.712 3.293 -16.085 1.00 89.25 155 GLY A C 1
ATOM 1115 O O . GLY A 1 155 ? -3.193 3.105 -17.185 1.00 89.25 155 GLY A O 1
ATOM 1116 N N . VAL A 1 156 ? -3.620 4.461 -15.444 1.00 90.31 156 VAL A N 1
ATOM 1117 C CA . VAL A 1 156 ? -2.922 5.635 -15.989 1.00 90.31 156 VAL A CA 1
ATOM 1118 C C . VAL A 1 156 ? -1.431 5.345 -16.173 1.00 90.31 156 VAL A C 1
ATOM 1120 O O . VAL A 1 156 ? -0.888 5.592 -17.250 1.00 90.31 156 VAL A O 1
ATOM 1123 N N . SER A 1 157 ? -0.767 4.776 -15.164 1.00 88.25 157 SER A N 1
ATOM 1124 C CA . SER A 1 157 ? 0.662 4.437 -15.237 1.00 88.25 157 SER A CA 1
ATOM 1125 C C . SER A 1 157 ? 0.956 3.401 -16.335 1.00 88.25 157 SER A C 1
ATOM 1127 O O . SER A 1 157 ? 1.940 3.534 -17.075 1.00 88.25 157 SER A O 1
ATOM 1129 N N . TRP A 1 158 ? 0.070 2.416 -16.528 1.00 82.94 158 TRP A N 1
ATOM 1130 C CA . TRP A 1 158 ? 0.187 1.458 -17.630 1.00 82.94 158 TRP A CA 1
ATOM 1131 C C . TRP A 1 158 ? -0.001 2.111 -18.998 1.00 82.94 158 TRP A C 1
ATOM 1133 O O . TRP A 1 158 ? 0.811 1.872 -19.891 1.00 82.94 158 TRP A O 1
ATOM 1143 N N . GLY A 1 159 ? -1.009 2.976 -19.151 1.00 77.31 159 GLY A N 1
ATOM 1144 C CA . GLY A 1 159 ? -1.242 3.724 -20.388 1.00 77.31 159 GLY A CA 1
ATOM 1145 C C . GLY A 1 159 ? -0.027 4.561 -20.797 1.00 77.31 159 GLY A C 1
ATOM 1146 O O . GLY A 1 159 ? 0.422 4.479 -21.940 1.00 77.31 159 GLY A O 1
ATOM 1147 N N . TYR A 1 160 ? 0.586 5.279 -19.848 1.00 70.94 160 TYR A N 1
ATOM 1148 C CA . TYR A 1 160 ? 1.840 6.007 -20.086 1.00 70.94 160 TYR A CA 1
ATOM 1149 C C . TYR A 1 160 ? 3.005 5.095 -20.494 1.00 70.94 160 TYR A C 1
ATOM 1151 O O . TYR A 1 160 ? 3.835 5.489 -21.314 1.00 70.94 160 TYR A O 1
ATOM 1159 N N . SER A 1 161 ? 3.079 3.887 -19.933 1.00 69.19 161 SER A N 1
ATOM 1160 C CA . SER A 1 161 ? 4.144 2.929 -20.249 1.00 69.19 161 SER A CA 1
ATOM 1161 C C . SER A 1 161 ? 3.984 2.340 -21.657 1.00 69.19 161 SER A C 1
ATOM 1163 O O . SER A 1 161 ? 4.967 2.244 -22.387 1.00 69.19 161 SER A O 1
ATOM 1165 N N . LEU A 1 162 ? 2.754 2.012 -22.070 1.00 64.69 162 LEU A N 1
ATOM 1166 C CA . LEU A 1 162 ? 2.455 1.415 -23.380 1.00 64.69 162 LEU A CA 1
ATOM 1167 C C . LEU A 1 162 ? 2.588 2.412 -24.540 1.00 64.69 162 LEU A C 1
ATOM 1169 O O . LEU A 1 162 ? 3.164 2.071 -25.571 1.00 64.69 162 LEU A O 1
ATOM 1173 N N . ILE A 1 163 ? 2.127 3.658 -24.367 1.00 60.31 163 ILE A N 1
ATOM 1174 C CA . ILE A 1 163 ? 2.232 4.710 -25.401 1.00 60.31 163 ILE A CA 1
ATOM 1175 C C . ILE A 1 163 ? 3.694 4.992 -25.775 1.00 60.31 163 ILE A C 1
ATOM 1177 O O . ILE A 1 163 ? 3.981 5.377 -26.905 1.00 60.31 163 ILE A O 1
ATOM 1181 N N . ARG A 1 164 ? 4.628 4.816 -24.836 1.00 56.69 164 ARG A N 1
ATOM 1182 C CA . ARG A 1 164 ? 6.048 5.075 -25.078 1.00 56.69 164 ARG A CA 1
ATOM 1183 C C . ARG A 1 164 ? 6.738 3.933 -25.823 1.00 56.69 164 ARG A C 1
ATOM 1185 O O . ARG A 1 164 ? 7.544 4.215 -26.694 1.00 56.69 164 ARG A O 1
ATOM 1192 N N . ILE A 1 165 ? 6.379 2.684 -25.519 1.00 54.56 165 ILE A N 1
ATOM 1193 C CA . ILE A 1 165 ? 6.910 1.496 -26.208 1.00 54.56 165 ILE A CA 1
ATOM 1194 C C . ILE A 1 165 ? 6.463 1.472 -27.676 1.00 54.56 165 ILE A C 1
ATOM 1196 O O . ILE A 1 165 ? 7.238 1.097 -28.537 1.00 54.56 165 ILE A O 1
ATOM 1200 N N . GLY A 1 166 ? 5.241 1.921 -27.988 1.00 42.78 166 GLY A N 1
ATOM 1201 C CA . GLY A 1 166 ? 4.745 1.972 -29.372 1.00 42.78 166 GLY A CA 1
ATOM 1202 C C . GLY A 1 166 ? 5.287 3.124 -30.233 1.00 42.78 166 GLY A C 1
ATOM 1203 O O . GLY A 1 166 ? 4.826 3.287 -31.360 1.00 42.78 166 GLY A O 1
ATOM 1204 N N . ARG A 1 167 ? 6.186 3.968 -29.705 1.00 45.12 167 ARG A N 1
ATOM 1205 C CA . ARG A 1 167 ? 6.822 5.079 -30.442 1.00 45.12 167 ARG A CA 1
ATOM 1206 C C . ARG A 1 167 ? 8.301 4.829 -30.758 1.00 45.12 167 ARG A C 1
ATOM 1208 O O . ARG A 1 167 ? 8.911 5.704 -31.371 1.00 45.12 167 ARG A O 1
ATOM 1215 N N . GLU A 1 168 ? 8.842 3.690 -30.338 1.00 43.88 168 GLU A N 1
ATOM 1216 C CA . GLU A 1 168 ? 10.169 3.180 -30.712 1.00 43.88 168 GLU A CA 1
ATOM 1217 C C . GLU A 1 168 ? 10.010 2.045 -31.730 1.00 43.88 168 GLU A C 1
ATOM 1219 O O . GLU A 1 168 ? 10.860 1.971 -32.644 1.00 43.88 168 GLU A O 1
#

Sequence (168 aa):
RALWAPAALLAATAAALAGAHGAVRAHFLQGAAAPGGSSWTDYCLCNLPLSLHFGWITAATLVNANGAVANDTRRTVVTKSLVARASVAVAVAAGAAVAWLRRDPVYSLVVAWALAAVADEQGWGRLRGEVPDALLEGYVGFARLGTQLSGVVTGVSWGYSLIRIGRE

Foldseek 3Di:
DQLVVVLVVLVVVLVVLVVVLLVLLVQQVVQVPDDVRDDPVNCVPPNLVSLLVSLVSLLVSLVSVLVNVVPDPVDDPVRSLVSLLVSLVVSLVVLLCCCPVSLDLSSLLSSLVSLVVVLDCVVCVVCVVVDPVVSVCVSSVSSNVSSVSSVVSSVVSVVVVVVVVVVD

pLDDT: mean 88.7, std 11.23, range [42.78, 97.62]